Protein AF-A0A7X2PJD0-F1 (afdb_monomer_lite)

Sequence (126 aa):
MGADSIVTIKFEQLQGDAALMSFEERRVVRQRMQGSVWVREPEFLPIRVMVVTSYVTKEGTIRDEGTVEYAETSFGALAPASVVHRRYLGLEVLAENIFRYSIFRKFGADSEIKFTEVPDPPGPPK

pLDDT: mean 83.36, std 14.91, range [42.41, 98.31]

Foldseek 3Di:
DDDFDKDKDWDWAPDDPPFDFDDDPHDTDRWIKIWIFIATPDVRHTQKTKIKTWDADPQAIKIKIWMFGWDQDPVRDIDGQKIWIWIDGVPHTPDIDIDGDDDDDDDDPPPPPDDDDDDDDDDDDD

Secondary structure (DSSP, 8-state):
-PPPPEEEEEEE--SSTTSEEEEETTEEEEE-EEEEEEEETTTTEEEEEEEEEEEE-SS-EEEEEEEEEEEE-TTS-EEEEEEEEEEEETTEEEEEEEEE--S--PPPS------PPPPPPPPPP-

Radius of gyration: 21.92 Å; chains: 1; bounding box: 62×28×69 Å

Structure (mmCIF, N/CA/C/O backbone):
data_AF-A0A7X2PJD0-F1
#
_entry.id   AF-A0A7X2PJD0-F1
#
loop_
_atom_site.group_PDB
_atom_site.id
_atom_site.type_symbol
_atom_site.label_atom_id
_atom_site.label_alt_id
_atom_site.label_comp_id
_atom_site.label_asym_id
_atom_site.label_entity_id
_atom_site.label_seq_id
_atom_site.pdbx_PDB_ins_code
_atom_site.Cartn_x
_atom_site.Cartn_y
_atom_site.Cartn_z
_atom_site.occupancy
_atom_site.B_iso_or_equiv
_atom_site.auth_seq_id
_atom_site.auth_comp_id
_atom_site.auth_asym_id
_atom_site.auth_atom_id
_atom_site.pdbx_PDB_model_num
ATOM 1 N N . MET A 1 1 ? 5.349 5.534 -29.096 1.00 42.41 1 MET A N 1
ATOM 2 C CA . MET A 1 1 ? 5.581 4.894 -27.787 1.00 42.41 1 MET A CA 1
ATOM 3 C C . MET A 1 1 ? 4.209 4.670 -27.189 1.00 42.41 1 MET A C 1
ATOM 5 O O . MET A 1 1 ? 3.508 5.648 -26.962 1.00 42.41 1 MET A O 1
ATOM 9 N N . GLY A 1 2 ? 3.756 3.416 -27.184 1.00 50.31 2 GLY A N 1
ATOM 10 C CA . GLY A 1 2 ? 2.389 3.060 -26.798 1.00 50.31 2 GLY A CA 1
ATOM 11 C C . GLY A 1 2 ? 2.196 3.224 -25.297 1.00 50.31 2 GLY A C 1
ATOM 12 O O . GLY A 1 2 ? 3.156 3.089 -24.548 1.00 50.31 2 GLY A O 1
ATOM 13 N N . ALA A 1 3 ? 0.981 3.562 -24.873 1.00 62.84 3 ALA A N 1
ATOM 14 C CA . ALA A 1 3 ? 0.634 3.565 -23.461 1.00 62.84 3 ALA A CA 1
ATOM 15 C C . ALA A 1 3 ? 0.784 2.136 -22.922 1.00 62.84 3 ALA A C 1
ATOM 17 O O . ALA A 1 3 ? 0.114 1.226 -23.415 1.00 62.84 3 ALA A O 1
ATOM 18 N N . ASP A 1 4 ? 1.677 1.941 -21.953 1.00 75.06 4 ASP A N 1
ATOM 19 C CA . ASP A 1 4 ? 1.817 0.651 -21.287 1.00 75.06 4 ASP A CA 1
ATOM 20 C C . ASP A 1 4 ? 0.484 0.287 -20.616 1.00 75.06 4 ASP A C 1
ATOM 22 O O . ASP A 1 4 ? -0.150 1.121 -19.960 1.00 75.06 4 ASP A O 1
ATOM 26 N N . SER A 1 5 ? 0.036 -0.954 -20.806 1.00 88.25 5 SER A N 1
ATOM 27 C CA . SER A 1 5 ? -1.210 -1.432 -20.205 1.00 88.25 5 SER A CA 1
ATOM 28 C C . SER A 1 5 ? -0.992 -1.756 -18.729 1.00 88.25 5 SER A C 1
ATOM 30 O O . SER A 1 5 ? 0.032 -2.326 -18.343 1.00 88.25 5 SER A O 1
ATOM 32 N N . ILE A 1 6 ? -1.955 -1.360 -17.895 1.00 92.88 6 ILE A N 1
ATOM 33 C CA . ILE A 1 6 ? -1.939 -1.606 -16.452 1.00 92.88 6 ILE A CA 1
ATOM 34 C C . ILE A 1 6 ? -3.007 -2.640 -16.126 1.00 92.88 6 ILE A C 1
ATOM 36 O O . ILE A 1 6 ? -4.188 -2.436 -16.410 1.00 92.88 6 ILE A O 1
ATOM 40 N N . VAL A 1 7 ? -2.599 -3.708 -15.449 1.00 95.69 7 VAL A N 1
ATOM 41 C CA . VAL A 1 7 ? -3.507 -4.702 -14.877 1.00 95.69 7 VAL A CA 1
ATOM 42 C C . VAL A 1 7 ? -3.623 -4.455 -13.377 1.00 95.69 7 VAL A C 1
ATOM 44 O O . VAL A 1 7 ? -2.637 -4.182 -12.693 1.00 95.69 7 VAL A O 1
ATOM 47 N N . THR A 1 8 ? -4.842 -4.539 -12.844 1.00 96.75 8 THR A N 1
ATOM 48 C CA . THR A 1 8 ? -5.094 -4.459 -11.400 1.00 96.75 8 THR A CA 1
ATOM 49 C C . THR A 1 8 ? -5.474 -5.829 -10.864 1.00 96.75 8 THR A C 1
ATOM 51 O O . THR A 1 8 ? -6.516 -6.378 -11.217 1.00 96.75 8 THR A O 1
ATOM 54 N N . ILE A 1 9 ? -4.654 -6.347 -9.957 1.00 96.06 9 ILE A N 1
ATOM 55 C CA . ILE A 1 9 ? -4.888 -7.603 -9.250 1.00 96.06 9 ILE A CA 1
ATOM 56 C C . ILE A 1 9 ? -5.419 -7.256 -7.863 1.00 96.06 9 ILE A C 1
ATOM 58 O O . ILE A 1 9 ? -4.715 -6.640 -7.065 1.00 96.06 9 ILE A O 1
ATOM 62 N N . LYS A 1 10 ? -6.664 -7.636 -7.570 1.00 96.88 10 LYS A N 1
ATOM 63 C CA . LYS A 1 10 ? -7.263 -7.474 -6.238 1.00 96.88 10 LYS A CA 1
ATOM 64 C C . LYS A 1 10 ? -7.032 -8.730 -5.412 1.00 96.88 10 LYS A C 1
ATOM 66 O O . LYS A 1 10 ? -7.123 -9.833 -5.944 1.00 96.88 10 LYS A O 1
ATOM 71 N N . PHE A 1 11 ? -6.770 -8.562 -4.122 1.00 93.25 11 PHE A N 1
ATOM 72 C CA . PHE A 1 11 ? -6.579 -9.686 -3.213 1.00 93.25 11 PHE A CA 1
ATOM 73 C C . PHE A 1 11 ? -7.239 -9.441 -1.858 1.00 93.25 11 PHE A C 1
ATOM 75 O O . PHE A 1 11 ? -7.377 -8.303 -1.408 1.00 93.25 11 PHE A O 1
ATOM 82 N N . GLU A 1 12 ? -7.595 -10.537 -1.199 1.00 91.50 12 GLU A N 1
ATOM 83 C CA . GLU A 1 12 ? -8.064 -10.581 0.182 1.00 91.50 12 GLU A CA 1
ATOM 84 C C . GLU A 1 12 ? -7.406 -11.777 0.874 1.00 91.50 12 GLU A C 1
ATOM 86 O O . GLU A 1 12 ? -7.344 -12.883 0.329 1.00 91.50 12 GLU A O 1
ATOM 91 N N . GLN A 1 13 ? -6.883 -11.558 2.075 1.00 86.50 13 GLN A N 1
ATOM 92 C CA . GLN A 1 13 ? -6.291 -12.611 2.879 1.00 86.50 13 GLN A CA 1
ATOM 93 C C . GLN A 1 13 ? -7.392 -13.456 3.527 1.00 86.50 13 GLN A C 1
ATOM 95 O O . GLN A 1 13 ? -8.078 -13.020 4.451 1.00 86.50 13 GLN A O 1
ATOM 100 N N . LEU A 1 14 ? -7.498 -14.710 3.092 1.00 80.75 14 LEU A N 1
ATOM 101 C CA . LEU A 1 14 ? -8.486 -15.653 3.620 1.00 80.75 14 LEU A CA 1
ATOM 102 C C . LEU A 1 14 ? -8.080 -16.227 4.992 1.00 80.75 14 LEU A C 1
ATOM 104 O O . LEU A 1 14 ? -8.922 -16.383 5.876 1.00 80.75 14 LEU A O 1
ATOM 108 N N . GLN A 1 15 ? -6.791 -16.538 5.176 1.00 71.00 15 GLN A N 1
ATOM 109 C CA . GLN A 1 15 ? -6.233 -17.175 6.379 1.00 71.00 15 GLN A CA 1
ATOM 110 C C . GLN A 1 15 ? -4.701 -16.996 6.472 1.00 71.00 15 GLN A C 1
ATOM 112 O O . GLN A 1 15 ? -4.076 -16.473 5.550 1.00 71.00 15 GLN A O 1
ATOM 117 N N . GLY A 1 16 ? -4.090 -17.451 7.573 1.00 63.97 16 GLY A N 1
ATOM 118 C CA . GLY A 1 16 ? -2.631 -17.577 7.727 1.00 63.97 16 GLY A CA 1
ATOM 119 C C . GLY A 1 16 ? -1.974 -16.595 8.706 1.00 63.97 16 GLY A C 1
ATOM 120 O O . GLY A 1 16 ? -2.515 -15.536 9.021 1.00 63.97 16 GLY A O 1
ATOM 121 N N . ASP A 1 17 ? -0.777 -16.961 9.174 1.00 59.81 17 ASP A N 1
ATOM 122 C CA . ASP A 1 17 ? 0.017 -16.210 10.164 1.00 59.81 17 ASP A CA 1
ATOM 123 C C . ASP A 1 17 ? 0.654 -14.925 9.608 1.00 59.81 17 ASP A C 1
ATOM 125 O O . ASP A 1 17 ? 1.169 -14.117 10.372 1.00 59.81 17 ASP A O 1
ATOM 129 N N . ALA A 1 18 ? 0.569 -14.705 8.291 1.00 56.44 18 ALA A N 1
ATOM 130 C CA . ALA A 1 18 ? 0.993 -13.472 7.624 1.00 56.44 18 ALA A CA 1
ATOM 131 C C . ALA A 1 18 ? 0.040 -12.285 7.867 1.00 56.44 18 ALA A C 1
ATOM 133 O O . ALA A 1 18 ? 0.242 -11.214 7.302 1.00 56.44 18 ALA A O 1
ATOM 134 N N . ALA A 1 19 ? -1.014 -12.472 8.672 1.00 60.44 19 ALA A N 1
ATOM 135 C CA . ALA A 1 19 ? -1.866 -11.381 9.132 1.00 60.44 19 ALA A CA 1
ATOM 136 C C . ALA A 1 19 ? -1.012 -10.336 9.860 1.00 60.44 19 ALA A C 1
ATOM 138 O O . ALA A 1 19 ? -0.162 -10.695 10.679 1.00 60.44 19 ALA A O 1
ATOM 139 N N . LEU A 1 20 ? -1.249 -9.051 9.582 1.00 63.00 20 LEU A N 1
ATOM 140 C CA . LEU A 1 20 ? -0.537 -7.977 10.267 1.00 63.00 20 LEU A CA 1
ATOM 141 C C . LEU A 1 20 ? -0.799 -8.125 11.773 1.00 63.00 20 LEU A C 1
ATOM 143 O O . LEU A 1 20 ? -1.951 -8.068 12.214 1.00 63.00 20 LEU A O 1
ATOM 147 N N . MET A 1 21 ? 0.260 -8.373 12.545 1.00 58.41 21 MET A N 1
ATOM 148 C CA . MET A 1 21 ? 0.177 -8.387 14.001 1.00 58.41 21 MET A CA 1
ATOM 149 C C . MET A 1 21 ? 0.209 -6.947 14.491 1.00 58.41 21 MET A C 1
ATOM 151 O O . MET A 1 21 ? 1.248 -6.291 14.419 1.00 58.41 21 MET A O 1
ATOM 155 N N . SER A 1 22 ? -0.919 -6.467 15.009 1.00 58.72 22 SER A N 1
ATOM 156 C CA . SER A 1 22 ? -0.924 -5.262 15.831 1.00 58.72 22 SER A CA 1
ATOM 157 C C . SER A 1 22 ? -0.850 -5.652 17.306 1.00 58.72 22 SER A C 1
ATOM 159 O O . SER A 1 22 ? -1.486 -6.610 17.757 1.00 58.72 22 SER A O 1
ATOM 161 N N . PHE A 1 23 ? 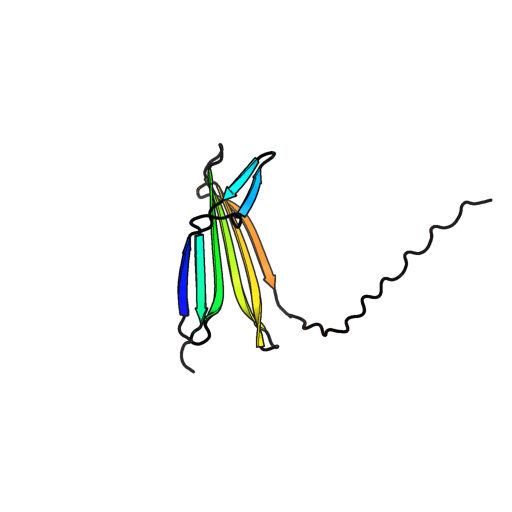-0.031 -4.916 18.053 1.00 58.16 23 PHE A N 1
ATOM 162 C CA . PHE A 1 23 ? 0.056 -5.027 19.502 1.00 58.16 23 PHE A CA 1
ATOM 163 C C . PHE A 1 23 ? -0.734 -3.868 20.106 1.00 58.16 23 PHE A C 1
ATOM 165 O O . PHE A 1 23 ? -0.261 -2.734 20.115 1.00 58.16 23 PHE A O 1
ATOM 172 N N . GLU A 1 24 ? -1.939 -4.147 20.598 1.00 59.22 24 GLU A N 1
ATOM 173 C CA . GLU A 1 24 ? -2.679 -3.210 21.446 1.00 59.22 24 GLU A CA 1
ATOM 174 C C . GLU A 1 24 ? -2.508 -3.624 22.900 1.00 59.22 24 GLU A C 1
ATOM 176 O O . GLU A 1 24 ? -3.048 -4.648 23.316 1.00 59.22 24 GLU A O 1
ATOM 181 N N . GLU A 1 25 ? -1.751 -2.824 23.656 1.00 63.69 25 GLU A N 1
ATOM 182 C CA . GLU A 1 25 ? -1.460 -2.960 25.092 1.00 63.69 25 GLU A CA 1
ATOM 183 C C . GLU A 1 25 ? -0.937 -4.348 25.529 1.00 63.69 25 GLU A C 1
ATOM 185 O O . GLU A 1 25 ? 0.233 -4.493 25.874 1.00 63.69 25 GLU A O 1
ATOM 190 N N . ARG A 1 26 ? -1.800 -5.375 25.536 1.00 58.44 26 ARG A N 1
ATOM 191 C CA . ARG A 1 26 ? -1.523 -6.781 25.896 1.00 58.44 26 ARG A CA 1
ATOM 192 C C . ARG A 1 26 ? -2.174 -7.812 24.963 1.00 58.44 26 ARG A C 1
ATOM 194 O O . ARG A 1 26 ? -2.211 -8.997 25.297 1.00 58.44 26 ARG A O 1
ATOM 201 N N . ARG A 1 27 ? -2.732 -7.401 23.822 1.00 54.72 27 ARG A N 1
ATOM 202 C CA . ARG A 1 27 ? -3.394 -8.295 22.864 1.00 54.72 27 ARG A CA 1
ATOM 203 C C . ARG A 1 27 ? -2.724 -8.216 21.501 1.00 54.72 27 ARG A C 1
ATOM 205 O O . ARG A 1 27 ? -2.519 -7.137 20.956 1.00 54.72 27 ARG A O 1
ATOM 212 N N . VAL A 1 28 ? -2.422 -9.394 20.959 1.00 58.88 28 VAL A N 1
ATOM 213 C CA . VAL A 1 28 ? -2.063 -9.566 19.553 1.00 58.88 28 VAL A CA 1
ATOM 214 C C . VAL A 1 28 ? -3.364 -9.662 18.773 1.00 58.88 28 VAL A C 1
ATOM 216 O O . VAL A 1 28 ? -4.111 -10.631 18.933 1.00 58.88 28 VAL A O 1
ATOM 219 N N . VAL A 1 29 ? -3.647 -8.664 17.943 1.00 62.91 29 VAL A N 1
ATOM 220 C CA . VAL A 1 29 ? -4.779 -8.713 17.016 1.00 62.91 29 VAL A CA 1
ATOM 221 C C . VAL A 1 29 ? -4.235 -9.094 15.647 1.00 62.91 29 VAL A C 1
ATOM 223 O O . VAL A 1 29 ? -3.376 -8.413 15.091 1.00 62.91 29 VAL A O 1
ATOM 226 N N . ARG A 1 30 ? -4.721 -10.218 15.111 1.00 65.75 30 ARG A N 1
ATOM 227 C CA . ARG A 1 30 ? -4.424 -10.649 13.742 1.00 65.75 30 ARG A CA 1
ATOM 228 C C . ARG A 1 30 ? -5.424 -10.006 12.802 1.00 65.75 30 ARG A C 1
ATOM 230 O O . ARG A 1 30 ? -6.601 -10.365 12.811 1.00 65.75 30 ARG A O 1
ATOM 237 N N . GLN A 1 31 ? -4.951 -9.064 12.002 1.00 76.19 31 GLN A N 1
ATOM 238 C CA . GLN A 1 31 ? -5.797 -8.353 11.057 1.00 76.19 31 GLN A CA 1
ATOM 239 C C . GLN A 1 31 ? -5.687 -8.998 9.686 1.00 76.19 31 GLN A C 1
ATOM 241 O O . GLN A 1 31 ? -4.587 -9.151 9.148 1.00 76.19 31 GLN A O 1
ATOM 246 N N . ARG A 1 32 ? -6.835 -9.371 9.117 1.00 80.12 32 ARG A N 1
ATOM 247 C CA . ARG A 1 32 ? -6.885 -9.751 7.707 1.00 80.12 32 ARG A CA 1
ATOM 248 C C . ARG A 1 32 ? -6.573 -8.520 6.875 1.00 80.12 32 ARG A C 1
ATOM 250 O O . ARG A 1 32 ? -7.082 -7.434 7.153 1.00 80.12 32 ARG A O 1
ATOM 257 N N . MET A 1 33 ? -5.741 -8.713 5.866 1.00 88.00 33 MET A N 1
ATOM 258 C CA . MET A 1 33 ? -5.425 -7.673 4.904 1.00 88.00 33 MET A CA 1
ATOM 259 C C . MET A 1 33 ? -6.149 -7.915 3.588 1.00 88.00 33 MET A C 1
ATOM 261 O O . MET A 1 33 ? -6.328 -9.051 3.152 1.00 88.00 33 MET A O 1
ATOM 265 N N . GLN A 1 34 ? -6.512 -6.832 2.929 1.00 94.00 34 GLN A N 1
ATOM 266 C CA . GLN A 1 34 ? -6.967 -6.838 1.547 1.00 94.00 34 GLN A CA 1
ATOM 267 C C . GLN A 1 34 ? -6.230 -5.751 0.786 1.00 94.00 34 GLN A C 1
ATOM 269 O O . GLN A 1 34 ? -5.609 -4.874 1.388 1.00 94.00 34 GLN A O 1
ATOM 274 N N . GLY A 1 35 ? -6.295 -5.776 -0.535 1.00 95.81 35 GLY A N 1
ATOM 275 C CA . GLY A 1 35 ? -5.557 -4.791 -1.292 1.00 95.81 35 GLY A CA 1
ATOM 276 C C . GLY A 1 35 ? -5.641 -4.939 -2.789 1.00 95.81 35 GLY A C 1
ATOM 277 O O . GLY A 1 35 ? -6.487 -5.633 -3.360 1.00 95.81 35 GLY A O 1
ATOM 278 N N . SER A 1 36 ? -4.758 -4.203 -3.440 1.00 97.81 36 SER A N 1
ATOM 279 C CA . SER A 1 36 ? -4.610 -4.216 -4.882 1.00 97.81 36 SER A CA 1
ATOM 280 C C . SER A 1 36 ? -3.148 -4.042 -5.254 1.00 97.81 36 SER A C 1
ATOM 282 O O . SER A 1 36 ? -2.416 -3.282 -4.620 1.00 97.81 36 SER A O 1
ATOM 284 N N . VAL A 1 37 ? -2.737 -4.751 -6.295 1.00 97.38 37 VAL A N 1
ATOM 285 C CA . VAL A 1 37 ? -1.441 -4.590 -6.943 1.00 97.38 37 VAL A CA 1
ATOM 286 C C . VAL A 1 37 ? -1.708 -4.130 -8.366 1.00 97.38 37 VAL A C 1
ATOM 288 O O . VAL A 1 37 ? -2.463 -4.770 -9.098 1.00 97.38 37 VAL A O 1
ATOM 291 N N . TRP A 1 38 ? -1.112 -3.010 -8.751 1.00 97.44 38 TRP A N 1
ATOM 292 C CA . TRP A 1 38 ? -1.115 -2.532 -10.126 1.00 97.44 38 TRP A CA 1
ATOM 293 C C . TRP A 1 38 ? 0.206 -2.931 -10.754 1.00 97.44 38 TRP A C 1
ATOM 295 O O . TRP A 1 38 ? 1.271 -2.626 -10.209 1.00 97.44 38 TRP A O 1
ATOM 305 N N . VAL A 1 39 ? 0.123 -3.610 -11.890 1.00 96.06 39 VAL A N 1
ATOM 306 C CA . VAL A 1 39 ? 1.273 -4.151 -12.609 1.00 96.06 39 VAL A CA 1
ATOM 307 C C . VAL A 1 39 ? 1.268 -3.672 -14.053 1.00 96.06 39 VAL A C 1
ATOM 309 O O . VAL A 1 39 ? 0.203 -3.519 -14.655 1.00 96.06 39 VAL A O 1
ATOM 312 N N . ARG A 1 40 ? 2.461 -3.427 -14.592 1.00 93.75 40 ARG A N 1
ATOM 313 C CA . ARG A 1 40 ? 2.685 -3.044 -15.987 1.00 93.75 40 ARG A CA 1
ATOM 314 C C . ARG A 1 40 ? 2.886 -4.286 -16.853 1.00 93.75 40 ARG A C 1
ATOM 316 O O . ARG A 1 40 ? 3.695 -5.143 -16.502 1.00 93.75 40 ARG A O 1
ATOM 323 N N . GLU A 1 41 ? 2.187 -4.367 -17.978 1.00 90.06 41 GLU A N 1
ATOM 324 C CA . GLU A 1 41 ? 2.398 -5.407 -18.992 1.00 90.06 41 GLU A CA 1
ATOM 325 C C . GLU A 1 41 ? 3.568 -5.074 -19.941 1.00 90.06 41 GLU A C 1
ATOM 327 O O . GLU A 1 41 ? 3.833 -3.893 -20.171 1.00 90.06 41 GLU A O 1
ATOM 332 N N . PRO A 1 42 ? 4.226 -6.089 -20.540 1.00 89.62 42 PRO A N 1
ATOM 333 C CA . PRO A 1 42 ? 3.960 -7.528 -20.400 1.00 89.62 42 PRO A CA 1
ATOM 334 C C . PRO A 1 42 ? 4.683 -8.205 -19.224 1.00 89.62 42 PRO A C 1
ATOM 336 O O . PRO A 1 42 ? 4.400 -9.364 -18.932 1.00 89.62 42 PRO A O 1
ATOM 339 N N . GLU A 1 43 ? 5.612 -7.531 -18.545 1.00 88.19 43 GLU A N 1
ATOM 340 C CA . GLU A 1 43 ? 6.485 -8.178 -17.551 1.00 88.19 43 GLU A CA 1
ATOM 341 C C . GLU A 1 43 ? 5.865 -8.288 -16.146 1.00 88.19 43 GLU A C 1
ATOM 343 O O . GLU A 1 43 ? 6.502 -8.806 -15.230 1.00 88.19 43 GLU A O 1
ATOM 348 N N . PHE A 1 44 ? 4.633 -7.805 -15.963 1.00 90.38 44 PHE A N 1
ATOM 349 C CA . PHE A 1 44 ? 3.907 -7.775 -14.687 1.00 90.38 44 PHE A CA 1
ATOM 350 C C . PHE A 1 44 ? 4.687 -7.076 -13.560 1.00 90.38 44 PHE A C 1
ATOM 352 O O . PHE A 1 44 ? 4.600 -7.438 -12.385 1.00 90.38 44 PHE A O 1
ATOM 359 N N . LEU A 1 45 ? 5.433 -6.029 -13.916 1.00 91.56 45 LEU A N 1
ATOM 360 C CA . LEU A 1 45 ? 6.224 -5.245 -12.973 1.00 91.56 45 LEU A CA 1
ATOM 361 C C . LEU A 1 45 ? 5.310 -4.393 -12.075 1.00 91.56 45 LEU A C 1
ATOM 363 O O . LEU A 1 45 ? 4.509 -3.620 -12.609 1.00 91.56 45 LEU A O 1
ATOM 367 N N . PRO A 1 46 ? 5.401 -4.493 -10.733 1.00 94.06 46 PRO A N 1
ATOM 368 C CA . PRO A 1 46 ? 4.547 -3.722 -9.842 1.00 94.06 46 PRO A CA 1
ATOM 369 C C . PRO A 1 46 ? 4.896 -2.238 -9.916 1.00 94.06 46 PRO A C 1
ATOM 371 O O . PRO A 1 46 ? 6.043 -1.845 -9.724 1.00 94.06 46 PRO A O 1
ATOM 374 N N . ILE A 1 47 ? 3.881 -1.415 -10.152 1.00 95.50 47 ILE A N 1
ATOM 375 C CA . ILE A 1 47 ? 3.986 0.050 -10.134 1.00 95.50 47 ILE A CA 1
ATOM 376 C C . ILE A 1 47 ? 3.316 0.641 -8.893 1.00 95.50 47 ILE A C 1
ATOM 378 O O . ILE A 1 47 ? 3.698 1.712 -8.435 1.00 95.50 47 ILE A O 1
ATOM 382 N N . ARG A 1 48 ? 2.360 -0.087 -8.301 1.00 97.62 48 ARG A N 1
ATOM 383 C CA . ARG A 1 48 ? 1.706 0.285 -7.047 1.00 97.62 48 ARG A CA 1
ATOM 384 C C . ARG A 1 48 ? 1.260 -0.948 -6.280 1.00 97.62 48 ARG A C 1
ATOM 386 O O . ARG A 1 48 ? 0.731 -1.892 -6.866 1.00 97.62 48 ARG A O 1
ATOM 393 N N . VAL A 1 49 ? 1.399 -0.903 -4.964 1.00 97.62 49 VAL A N 1
ATOM 394 C CA . VAL A 1 49 ? 0.782 -1.851 -4.033 1.00 97.62 49 VAL A CA 1
ATOM 395 C C . VAL A 1 49 ? -0.003 -1.052 -3.006 1.00 97.6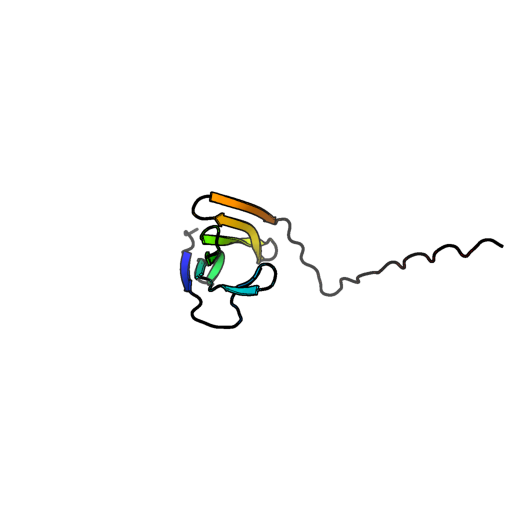2 49 VAL A C 1
ATOM 397 O O . VAL A 1 49 ? 0.538 -0.131 -2.405 1.00 97.62 49 VAL A O 1
ATOM 400 N N . MET A 1 50 ? -1.268 -1.399 -2.794 1.00 97.81 50 MET A N 1
ATOM 401 C CA . MET A 1 50 ? -2.097 -0.844 -1.728 1.00 97.81 50 MET A CA 1
ATOM 402 C C . MET A 1 50 ? -2.595 -1.979 -0.846 1.00 97.81 50 MET A C 1
ATOM 404 O O . MET A 1 50 ? -3.125 -2.967 -1.352 1.00 97.81 50 MET A O 1
ATOM 408 N N . VAL A 1 51 ? -2.454 -1.807 0.461 1.00 95.69 51 VAL A N 1
ATOM 409 C CA . VAL A 1 51 ? -2.938 -2.718 1.493 1.00 95.69 51 VAL A CA 1
ATOM 410 C C . VAL A 1 51 ? -3.858 -1.944 2.422 1.00 95.69 51 VAL A C 1
ATOM 412 O O . VAL A 1 51 ? -3.562 -0.810 2.793 1.00 95.69 51 VAL A O 1
ATOM 415 N N . VAL A 1 52 ? -4.965 -2.567 2.803 1.00 94.38 52 VAL A N 1
ATOM 416 C CA . VAL A 1 52 ? -5.907 -2.053 3.788 1.00 94.38 52 VAL A CA 1
ATOM 417 C C . VAL A 1 52 ? -6.106 -3.107 4.866 1.00 94.38 52 VAL A C 1
ATOM 419 O O . VAL A 1 52 ? -6.338 -4.281 4.558 1.00 94.38 52 VAL A O 1
ATOM 422 N N . THR A 1 53 ? -6.047 -2.682 6.123 1.00 91.94 53 THR A N 1
ATOM 423 C CA . THR A 1 53 ? -6.498 -3.468 7.273 1.00 91.94 53 THR A CA 1
ATOM 424 C C . THR A 1 53 ? -7.529 -2.668 8.059 1.00 91.94 53 THR A C 1
ATOM 426 O O . THR A 1 53 ? -7.549 -1.437 8.036 1.00 91.94 53 THR A O 1
ATOM 429 N N . SER A 1 54 ? -8.436 -3.361 8.740 1.00 89.56 54 SER A N 1
ATOM 430 C CA . SER A 1 54 ? -9.421 -2.716 9.605 1.00 89.56 54 SER A CA 1
ATOM 431 C C . SER A 1 54 ? -9.772 -3.597 10.785 1.00 89.56 54 SER A C 1
ATOM 433 O O . SER A 1 54 ? -9.830 -4.821 10.653 1.00 89.56 54 SER A O 1
ATOM 435 N N . TYR A 1 55 ? -10.049 -2.976 11.923 1.00 86.00 55 TYR A N 1
ATOM 436 C CA . TYR A 1 55 ? -10.429 -3.672 13.141 1.00 86.00 55 TYR A CA 1
ATOM 437 C C . TYR A 1 55 ? -11.267 -2.774 14.054 1.00 86.00 55 TYR A C 1
ATOM 439 O O . TYR A 1 55 ? -11.223 -1.550 13.964 1.00 86.00 55 TYR A O 1
ATOM 447 N N . VAL A 1 56 ? -12.060 -3.396 14.924 1.00 87.31 56 VAL A N 1
ATOM 448 C CA . VAL A 1 56 ? -12.972 -2.692 15.832 1.00 87.31 56 VAL A CA 1
ATOM 449 C C . VAL A 1 56 ? -12.323 -2.544 17.205 1.00 87.31 56 VAL A C 1
ATOM 451 O O . VAL A 1 56 ? -11.858 -3.530 17.779 1.00 87.31 56 VAL A O 1
ATOM 454 N N . THR A 1 57 ? -12.332 -1.324 17.732 1.00 85.81 57 THR A N 1
ATOM 455 C CA . THR A 1 57 ? -11.960 -0.974 19.108 1.00 85.81 57 THR A CA 1
ATOM 456 C C . THR A 1 57 ? -13.200 -0.516 19.883 1.00 85.81 57 THR A C 1
ATOM 458 O O . THR A 1 57 ? -14.326 -0.596 19.386 1.00 85.81 57 THR A O 1
ATOM 461 N N . LYS A 1 58 ? -13.028 -0.053 21.127 1.00 88.25 58 LYS A N 1
ATOM 462 C CA . LYS A 1 58 ? -14.143 0.514 21.907 1.00 88.25 58 LYS A CA 1
ATOM 463 C C . LYS A 1 58 ? -14.554 1.895 21.391 1.00 88.25 58 LYS A C 1
ATOM 465 O O . LYS A 1 58 ? -15.702 2.292 21.546 1.00 88.25 58 LYS A O 1
ATOM 470 N N . GLU A 1 59 ? -13.607 2.607 20.797 1.00 88.19 59 GLU A N 1
ATOM 471 C CA . GLU A 1 59 ? -13.719 3.981 20.316 1.00 88.19 59 GLU A CA 1
ATOM 472 C C . GLU A 1 59 ? -14.279 4.043 18.887 1.00 88.19 59 GLU A C 1
ATOM 474 O O . GLU A 1 59 ? -14.807 5.073 18.476 1.00 88.19 59 GLU A O 1
ATOM 479 N N . GLY A 1 60 ? -14.191 2.948 18.125 1.00 90.81 60 GLY A N 1
ATOM 480 C CA . GLY A 1 60 ? -14.732 2.853 16.773 1.00 90.81 60 GLY A CA 1
ATOM 481 C C . GLY A 1 60 ? -13.988 1.840 15.910 1.00 90.81 60 GLY A C 1
ATOM 482 O O . GLY A 1 60 ? -13.319 0.939 16.404 1.00 90.81 60 GLY A O 1
ATOM 483 N N . THR A 1 61 ? -14.122 1.959 14.589 1.00 91.56 61 THR A N 1
ATOM 484 C CA . THR A 1 61 ? -13.344 1.134 13.652 1.00 91.56 61 THR A CA 1
ATOM 485 C C . THR A 1 61 ? -12.058 1.856 13.292 1.00 91.56 61 THR A C 1
ATOM 487 O O . THR A 1 61 ? -12.112 2.940 12.708 1.00 91.56 61 THR A O 1
ATOM 490 N N . ILE A 1 62 ? -10.920 1.240 13.602 1.00 92.31 62 ILE A N 1
ATOM 491 C CA . ILE A 1 62 ? -9.626 1.666 13.086 1.00 92.31 62 ILE A CA 1
ATOM 492 C C . ILE A 1 62 ? -9.424 1.046 11.708 1.00 92.31 62 ILE A C 1
ATOM 494 O O . ILE A 1 62 ? -9.677 -0.144 11.503 1.00 92.31 62 ILE A O 1
ATOM 498 N N . ARG A 1 63 ? -8.961 1.857 10.759 1.00 93.38 63 ARG A N 1
ATOM 499 C CA . ARG A 1 63 ? -8.605 1.427 9.407 1.00 93.38 63 ARG A CA 1
ATOM 500 C C . ARG A 1 63 ? -7.233 1.969 9.048 1.00 93.38 63 ARG A C 1
ATOM 502 O O . ARG A 1 63 ? -7.031 3.178 9.105 1.00 93.38 63 ARG A O 1
ATOM 509 N N . ASP A 1 64 ? -6.327 1.089 8.655 1.00 94.12 64 ASP A N 1
ATOM 510 C CA . ASP A 1 64 ? -5.000 1.445 8.165 1.00 94.12 64 ASP A CA 1
ATOM 511 C C . ASP A 1 64 ? -4.936 1.216 6.653 1.00 94.12 64 ASP A C 1
ATOM 513 O O . ASP A 1 64 ? -5.351 0.173 6.147 1.00 94.12 64 ASP A O 1
ATOM 517 N N . GLU A 1 65 ? -4.419 2.200 5.926 1.00 96.12 65 GLU A N 1
ATOM 518 C CA . GLU A 1 65 ? -4.130 2.124 4.499 1.00 96.12 65 GLU A CA 1
ATOM 519 C C . GLU A 1 65 ? -2.634 2.336 4.278 1.00 96.12 65 GLU A C 1
ATOM 521 O O . GLU A 1 65 ? -2.089 3.373 4.653 1.00 96.12 65 GLU A O 1
ATOM 526 N N . GLY A 1 66 ? -1.970 1.378 3.638 1.00 96.88 66 GLY A N 1
ATOM 527 C CA . GLY A 1 66 ? -0.586 1.493 3.192 1.00 96.88 66 GLY A CA 1
ATOM 528 C C . GLY A 1 66 ? -0.518 1.452 1.672 1.00 96.88 66 GLY A C 1
ATOM 529 O O . GLY A 1 66 ? -0.961 0.482 1.068 1.00 96.88 66 GLY A O 1
ATOM 530 N N . THR A 1 67 ? 0.045 2.480 1.046 1.00 98.31 67 THR A N 1
ATOM 531 C CA . THR A 1 67 ? 0.298 2.529 -0.399 1.00 98.31 67 THR A CA 1
ATOM 532 C C . THR A 1 67 ? 1.785 2.674 -0.659 1.00 98.31 67 THR A C 1
ATOM 534 O O . THR A 1 67 ? 2.426 3.566 -0.111 1.00 98.31 67 THR A O 1
ATOM 537 N N . VAL A 1 68 ? 2.324 1.826 -1.526 1.00 98.25 68 VAL A N 1
ATOM 538 C CA . VAL A 1 68 ? 3.686 1.914 -2.043 1.00 98.25 68 VAL A CA 1
ATOM 539 C C . VAL A 1 68 ? 3.610 2.160 -3.540 1.00 98.25 68 VAL A C 1
ATOM 541 O O . VAL A 1 68 ? 3.012 1.366 -4.262 1.00 98.25 68 VAL A O 1
ATOM 544 N N . GLU A 1 69 ? 4.216 3.245 -4.002 1.00 97.75 69 GLU A N 1
ATOM 545 C CA . GLU A 1 69 ? 4.442 3.499 -5.427 1.00 97.75 69 GLU A CA 1
ATOM 546 C C . GLU A 1 69 ? 5.853 3.045 -5.774 1.00 97.75 69 GLU A C 1
ATOM 548 O O . GLU A 1 69 ? 6.790 3.342 -5.029 1.00 97.75 69 GLU A O 1
ATOM 553 N N . TYR A 1 70 ? 6.019 2.371 -6.905 1.00 95.75 70 TYR A N 1
ATOM 554 C CA . TYR A 1 70 ? 7.310 1.912 -7.399 1.00 95.75 70 TYR A CA 1
ATOM 555 C C . TYR A 1 70 ? 7.706 2.692 -8.646 1.00 95.75 70 TYR A C 1
ATOM 557 O O . TYR A 1 70 ? 6.872 3.023 -9.487 1.00 95.75 70 TYR A O 1
ATOM 565 N N . ALA A 1 71 ? 9.001 2.958 -8.775 1.00 92.88 71 ALA A N 1
ATOM 566 C CA . ALA A 1 71 ? 9.585 3.512 -9.984 1.00 92.88 71 ALA A CA 1
ATOM 567 C C . ALA A 1 71 ? 10.845 2.736 -10.357 1.00 92.88 71 ALA A C 1
ATOM 569 O O . ALA A 1 71 ? 11.535 2.174 -9.500 1.00 92.88 71 ALA A O 1
ATOM 570 N N . GLU A 1 72 ? 11.147 2.719 -11.650 1.00 91.38 72 GLU A N 1
ATOM 571 C CA . GLU A 1 72 ? 12.404 2.179 -12.139 1.00 91.38 72 GLU A CA 1
ATOM 572 C C . GLU A 1 72 ? 13.552 3.118 -11.752 1.00 91.38 72 GLU A C 1
ATOM 574 O O . GLU A 1 72 ? 13.492 4.337 -11.923 1.00 91.38 72 GLU A O 1
ATOM 579 N N . THR A 1 73 ? 14.599 2.544 -11.177 1.00 90.62 73 THR A N 1
ATOM 580 C CA . THR A 1 73 ? 15.830 3.256 -10.843 1.00 90.62 73 THR A CA 1
ATOM 581 C C . THR A 1 73 ? 16.727 3.371 -12.072 1.00 90.62 73 THR A C 1
ATOM 583 O O . THR A 1 73 ? 16.608 2.602 -13.023 1.00 90.62 73 THR A O 1
ATOM 586 N N . SER A 1 74 ? 17.728 4.252 -12.023 1.00 88.38 74 SER A N 1
ATOM 587 C CA . SER A 1 74 ? 18.763 4.351 -13.068 1.00 88.38 74 SER A CA 1
ATOM 588 C C . SER A 1 74 ? 19.581 3.065 -13.271 1.00 88.38 74 SER A C 1
ATOM 590 O O . SER A 1 74 ? 20.380 2.992 -14.198 1.00 88.38 74 SER A O 1
ATOM 592 N N . PHE A 1 75 ? 19.421 2.066 -12.398 1.00 88.81 75 PHE A N 1
ATOM 593 C CA . PHE A 1 75 ? 20.079 0.763 -12.491 1.00 88.81 75 PHE A CA 1
ATOM 594 C C . PHE A 1 75 ? 19.192 -0.323 -13.123 1.00 88.81 75 PHE A C 1
ATOM 596 O O . PHE A 1 75 ? 19.580 -1.489 -13.091 1.00 88.81 75 PHE A O 1
ATOM 603 N N . GLY A 1 76 ? 18.010 0.031 -13.645 1.00 87.25 76 GLY A N 1
ATOM 604 C CA . GLY A 1 76 ? 17.067 -0.917 -14.252 1.00 87.25 76 GLY A CA 1
ATOM 605 C C . GLY A 1 76 ? 16.344 -1.817 -13.243 1.00 87.25 76 GLY A C 1
ATOM 606 O O . GLY A 1 76 ? 15.837 -2.874 -13.601 1.00 87.25 76 GLY A O 1
ATOM 607 N N . ALA A 1 77 ? 16.335 -1.438 -11.961 1.00 88.25 77 ALA A N 1
ATOM 608 C CA . ALA A 1 77 ? 15.625 -2.151 -10.899 1.00 88.25 77 ALA A CA 1
ATOM 609 C C . ALA A 1 77 ? 14.443 -1.319 -10.398 1.00 88.25 77 ALA A C 1
ATOM 611 O O . ALA A 1 77 ? 14.575 -0.101 -10.278 1.00 88.25 77 ALA A O 1
ATOM 612 N N . LEU A 1 78 ? 13.326 -1.957 -10.047 1.00 91.25 78 LEU A N 1
ATOM 613 C CA . LEU A 1 78 ? 12.229 -1.285 -9.351 1.00 91.25 78 LEU A CA 1
ATOM 614 C C . LEU A 1 78 ? 12.580 -1.026 -7.887 1.00 91.25 78 LEU A C 1
ATOM 616 O O . LEU A 1 78 ? 13.091 -1.907 -7.195 1.00 91.25 78 LEU A O 1
ATOM 620 N N . ALA A 1 79 ? 12.233 0.161 -7.401 1.00 93.94 79 ALA A N 1
ATOM 621 C CA . ALA A 1 79 ? 12.328 0.504 -5.989 1.00 93.94 79 ALA A CA 1
ATOM 622 C C . ALA A 1 79 ? 11.122 1.349 -5.541 1.00 93.94 79 ALA A C 1
ATOM 624 O O . ALA A 1 79 ? 10.519 2.035 -6.374 1.00 93.94 79 ALA A O 1
ATOM 625 N N . PRO A 1 80 ? 10.758 1.326 -4.243 1.00 96.19 80 PRO A N 1
ATOM 626 C CA . PRO A 1 80 ? 9.701 2.180 -3.709 1.00 96.19 80 PRO A CA 1
ATOM 627 C C . PRO A 1 80 ? 10.040 3.656 -3.918 1.00 96.19 80 PRO A C 1
ATOM 629 O O . PRO A 1 80 ? 10.978 4.145 -3.311 1.00 96.19 80 PRO A O 1
ATOM 632 N N . ALA A 1 81 ? 9.287 4.383 -4.736 1.0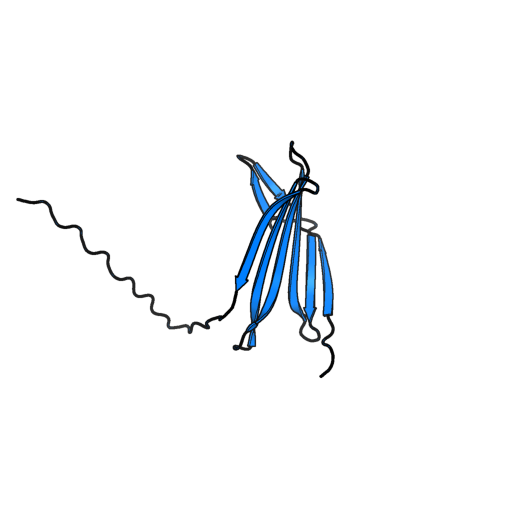0 96.06 81 ALA A N 1
ATOM 633 C CA . ALA A 1 81 ? 9.426 5.829 -4.910 1.00 96.06 81 ALA A CA 1
ATOM 634 C C . ALA A 1 81 ? 8.736 6.606 -3.779 1.00 96.06 81 ALA A C 1
ATOM 636 O O . ALA A 1 81 ? 9.205 7.663 -3.348 1.00 96.06 81 ALA A O 1
ATOM 637 N N . SER A 1 82 ? 7.628 6.074 -3.260 1.00 97.69 82 SER A N 1
ATOM 638 C CA . SER A 1 82 ? 6.962 6.636 -2.088 1.00 97.69 82 SER A CA 1
ATOM 639 C C . SER A 1 82 ? 6.186 5.592 -1.313 1.00 97.69 82 SER A C 1
ATOM 641 O O . SER A 1 82 ? 5.650 4.654 -1.897 1.00 97.69 82 SER A O 1
ATOM 643 N N . VAL A 1 83 ? 6.073 5.815 -0.008 1.00 98.00 83 VAL A N 1
ATOM 644 C CA . VAL A 1 83 ? 5.199 5.061 0.887 1.00 98.00 83 VAL A CA 1
ATOM 645 C C . VAL A 1 83 ? 4.274 6.052 1.577 1.00 98.00 83 VAL A C 1
ATOM 647 O O . VAL A 1 83 ? 4.741 6.993 2.215 1.00 98.00 83 VAL A O 1
ATOM 650 N N . VAL A 1 84 ? 2.970 5.850 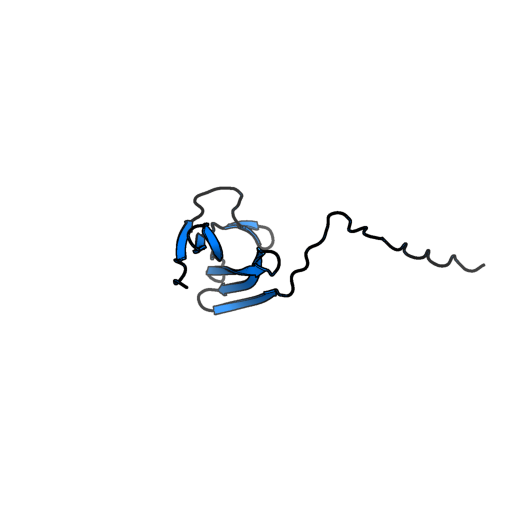1.444 1.00 98.31 84 VAL A N 1
ATOM 651 C CA . VAL A 1 84 ? 1.941 6.617 2.147 1.00 98.31 84 VAL A CA 1
ATOM 652 C C . VAL A 1 84 ? 1.228 5.670 3.092 1.00 98.31 84 VAL A C 1
ATOM 654 O O . VAL A 1 84 ? 0.688 4.657 2.658 1.00 98.31 84 VAL A O 1
ATOM 657 N N . HIS A 1 85 ? 1.216 6.006 4.374 1.00 97.50 85 HIS A N 1
ATOM 658 C CA . HIS A 1 85 ? 0.434 5.308 5.380 1.00 97.50 85 HIS A CA 1
ATOM 659 C C . HIS A 1 85 ? -0.591 6.261 5.983 1.00 97.50 85 HIS A C 1
ATOM 661 O O . HIS A 1 85 ? -0.224 7.352 6.423 1.00 97.50 85 HIS A O 1
ATOM 667 N N . ARG A 1 86 ? -1.854 5.845 6.047 1.00 97.62 86 ARG A N 1
ATOM 668 C CA . ARG A 1 86 ? -2.929 6.592 6.701 1.00 97.62 86 ARG A CA 1
ATOM 669 C C . ARG A 1 86 ? -3.658 5.708 7.690 1.00 97.62 86 ARG A C 1
ATOM 671 O O . ARG A 1 86 ? -4.079 4.613 7.334 1.00 97.62 86 ARG A O 1
ATOM 678 N N . ARG A 1 87 ? -3.858 6.227 8.898 1.00 96.25 87 ARG A N 1
ATOM 679 C CA . ARG A 1 87 ? -4.707 5.618 9.920 1.00 96.25 87 ARG A CA 1
ATOM 680 C C . ARG A 1 87 ? -5.966 6.445 10.094 1.00 96.25 87 ARG A C 1
ATOM 682 O O . ARG A 1 87 ? -5.885 7.662 10.252 1.00 96.25 87 ARG A O 1
ATOM 689 N N . TYR A 1 88 ? -7.102 5.769 10.141 1.00 96.50 88 TYR A N 1
ATOM 690 C CA . TYR A 1 88 ? -8.413 6.364 10.342 1.00 96.50 88 TYR A CA 1
ATOM 691 C C . TYR A 1 88 ? -9.097 5.798 11.587 1.00 96.50 88 TYR A C 1
ATOM 693 O O . TYR A 1 88 ? -8.935 4.612 11.868 1.00 96.50 88 TYR A O 1
ATOM 701 N N . LEU A 1 89 ? -9.905 6.616 12.266 1.00 95.06 89 LEU A N 1
ATOM 702 C CA . LEU A 1 89 ? -10.938 6.188 13.214 1.00 95.06 89 LEU A CA 1
ATOM 703 C C . LEU A 1 89 ? -12.300 6.597 12.647 1.00 95.06 89 LEU A C 1
ATOM 705 O O . LEU A 1 89 ? -12.650 7.776 12.594 1.00 95.06 89 LEU A O 1
ATOM 709 N N . GLY A 1 90 ? -13.055 5.623 12.142 1.00 90.88 90 GLY A N 1
ATOM 710 C CA . GLY A 1 90 ? -14.234 5.908 11.324 1.00 90.88 90 GLY A CA 1
ATOM 711 C C . GLY A 1 90 ? -13.851 6.665 10.046 1.00 90.88 90 GLY A C 1
ATOM 712 O O . GLY A 1 90 ? -13.175 6.112 9.180 1.00 90.88 90 GLY A O 1
ATOM 713 N N . LEU A 1 91 ? -14.294 7.920 9.924 1.00 91.56 91 LEU A N 1
ATOM 714 C CA . LEU A 1 91 ? -13.977 8.804 8.790 1.00 91.56 91 LEU A CA 1
ATOM 715 C C . LEU A 1 91 ? -12.854 9.810 9.095 1.00 91.56 91 LEU A C 1
ATOM 717 O O . LEU A 1 91 ? -12.394 10.500 8.187 1.00 91.56 91 LEU A O 1
ATOM 721 N N . GLU A 1 92 ? -12.413 9.904 10.349 1.00 95.88 92 GLU A N 1
ATOM 722 C CA . GLU A 1 92 ? -11.382 10.848 10.779 1.00 95.88 92 GLU A CA 1
ATOM 723 C C . GLU A 1 92 ? -9.984 10.276 10.534 1.00 95.88 92 GLU A C 1
ATOM 725 O O . GLU A 1 92 ? -9.734 9.110 10.831 1.00 95.88 92 GLU A O 1
ATOM 730 N N . VAL A 1 93 ? -9.062 11.091 10.012 1.00 96.62 93 VAL A N 1
ATOM 731 C CA . VAL A 1 93 ? -7.645 10.722 9.872 1.00 96.62 93 VAL A CA 1
ATOM 732 C C . VAL A 1 93 ? -6.940 10.964 11.203 1.00 96.62 93 VAL A C 1
ATOM 734 O O . VAL A 1 93 ? -6.768 12.109 11.608 1.00 96.62 93 VAL A O 1
ATOM 737 N N . LEU A 1 94 ? -6.482 9.894 11.851 1.00 96.44 94 LEU A N 1
ATOM 738 C CA . LEU A 1 94 ? -5.690 9.982 13.080 1.00 96.44 94 LEU A CA 1
ATOM 739 C C . LEU A 1 94 ? -4.203 10.211 12.805 1.00 96.44 94 LEU A C 1
ATOM 741 O O . LEU A 1 94 ? -3.516 10.848 13.599 1.00 96.44 94 LEU A O 1
ATOM 745 N N . ALA A 1 95 ? -3.685 9.649 11.712 1.00 95.69 95 ALA A N 1
ATOM 746 C CA . ALA A 1 95 ? -2.284 9.798 11.340 1.00 95.69 95 ALA A CA 1
ATOM 747 C C . ALA A 1 95 ? -2.090 9.680 9.828 1.00 95.69 95 ALA A C 1
ATOM 749 O O . ALA A 1 95 ? -2.727 8.853 9.173 1.00 95.69 95 ALA A O 1
ATOM 750 N N . GLU A 1 96 ? -1.145 10.452 9.299 1.00 97.69 96 GLU A N 1
ATOM 751 C CA . GLU A 1 96 ? -0.652 10.342 7.930 1.00 97.69 96 GLU A CA 1
ATOM 752 C C . GLU A 1 96 ? 0.878 10.391 7.945 1.00 97.69 96 GLU A C 1
ATOM 754 O O . GLU A 1 96 ? 1.476 11.326 8.473 1.00 97.69 96 GLU A O 1
ATOM 759 N N . ASN A 1 97 ? 1.510 9.378 7.353 1.00 97.56 97 ASN A N 1
ATOM 760 C CA . ASN A 1 97 ? 2.954 9.321 7.160 1.00 97.56 97 ASN A CA 1
ATOM 761 C C . ASN A 1 97 ? 3.247 9.218 5.666 1.00 97.56 97 ASN A C 1
ATOM 763 O O . ASN A 1 97 ? 2.747 8.314 4.995 1.00 97.56 97 ASN A O 1
ATOM 767 N N . ILE A 1 98 ? 4.078 10.123 5.152 1.00 97.94 98 ILE A N 1
ATOM 768 C CA . ILE A 1 98 ? 4.472 10.151 3.743 1.00 97.94 98 ILE A CA 1
ATOM 769 C C . ILE A 1 98 ? 5.992 10.085 3.668 1.00 97.94 98 ILE A C 1
ATOM 771 O O . ILE A 1 98 ? 6.690 11.019 4.056 1.00 97.94 98 ILE A O 1
ATOM 775 N N . PHE A 1 99 ? 6.496 8.993 3.111 1.00 97.31 99 PHE A N 1
ATO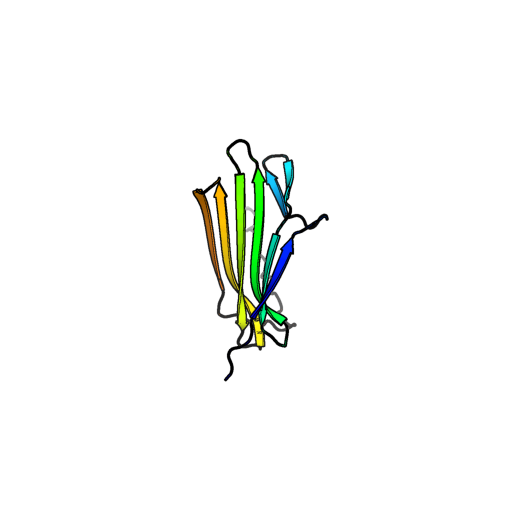M 776 C CA . PHE A 1 99 ? 7.905 8.801 2.807 1.00 97.31 99 PHE A CA 1
ATOM 777 C C . PHE A 1 99 ? 8.109 8.906 1.302 1.00 97.31 99 PHE A C 1
ATOM 779 O O . PHE A 1 99 ? 7.342 8.346 0.518 1.00 97.31 99 PHE A O 1
ATOM 786 N N . ARG A 1 100 ? 9.154 9.622 0.889 1.00 96.75 100 ARG A N 1
ATOM 787 C CA . ARG A 1 100 ? 9.563 9.739 -0.512 1.00 96.75 100 AR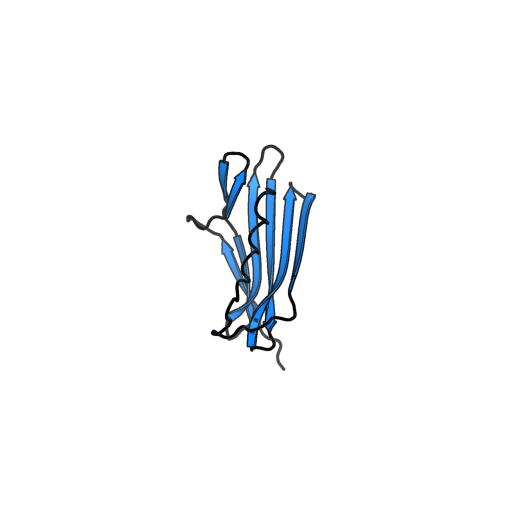G A CA 1
ATOM 788 C C . ARG A 1 100 ? 11.019 9.336 -0.618 1.00 96.75 100 ARG A C 1
ATOM 790 O O . ARG A 1 100 ? 11.853 9.836 0.133 1.00 96.75 100 ARG A O 1
ATOM 797 N N . TYR A 1 101 ? 11.305 8.453 -1.558 1.00 93.25 101 TYR A N 1
ATOM 798 C CA . TYR A 1 101 ? 12.635 7.920 -1.781 1.00 93.25 101 TYR A CA 1
ATOM 799 C C . TYR A 1 101 ? 13.098 8.314 -3.175 1.00 93.25 101 TYR A C 1
ATOM 801 O O . TYR A 1 101 ? 12.348 8.282 -4.149 1.00 93.25 101 TYR A O 1
ATOM 809 N N . SER A 1 102 ? 14.354 8.721 -3.257 1.00 89.25 102 SER A N 1
ATOM 810 C CA . SER A 1 102 ? 15.013 9.091 -4.501 1.00 89.25 102 SER A CA 1
ATOM 811 C C . SER A 1 102 ? 16.511 8.843 -4.358 1.00 89.25 102 SER A C 1
ATOM 813 O O . SER A 1 102 ? 16.990 8.575 -3.256 1.00 89.25 102 SER A O 1
ATOM 815 N N . ILE A 1 103 ? 17.249 8.939 -5.468 1.00 86.56 103 ILE A N 1
ATOM 816 C CA . ILE A 1 103 ? 18.717 8.825 -5.474 1.00 86.56 103 ILE A CA 1
ATOM 817 C C . ILE A 1 103 ? 19.167 7.483 -4.871 1.00 86.56 103 ILE A C 1
ATOM 819 O O . ILE A 1 103 ? 19.960 7.410 -3.930 1.00 86.56 103 ILE A O 1
ATOM 823 N N . PHE A 1 104 ? 18.629 6.391 -5.414 1.00 86.50 104 PHE A N 1
ATOM 824 C CA . PHE A 1 104 ? 19.033 5.049 -5.008 1.00 86.50 104 PHE A CA 1
ATOM 825 C C . PHE A 1 104 ? 20.525 4.844 -5.267 1.00 86.50 104 PHE A C 1
ATOM 827 O O . PHE A 1 104 ? 21.070 5.317 -6.264 1.00 86.50 104 PHE A O 1
ATOM 834 N N . ARG A 1 105 ? 21.189 4.126 -4.361 1.00 83.50 105 ARG A N 1
ATOM 835 C CA . ARG A 1 105 ? 22.592 3.732 -4.502 1.00 83.50 105 ARG A CA 1
ATOM 836 C C . ARG A 1 105 ? 22.670 2.218 -4.611 1.00 83.50 105 ARG A C 1
ATOM 838 O O . ARG A 1 105 ? 22.056 1.509 -3.818 1.00 83.50 105 ARG A O 1
ATOM 845 N N . LYS A 1 106 ? 23.437 1.731 -5.584 1.00 78.69 106 LYS A N 1
ATOM 846 C CA . LYS A 1 106 ? 23.777 0.314 -5.710 1.00 78.69 106 LYS A CA 1
ATOM 847 C C . LYS A 1 106 ? 25.077 0.065 -4.949 1.00 78.69 106 LYS A C 1
ATOM 849 O O . LYS A 1 106 ? 26.099 0.654 -5.289 1.00 78.69 106 LYS A O 1
ATOM 854 N N . PHE A 1 107 ? 25.036 -0.788 -3.933 1.00 75.75 107 PHE A N 1
ATOM 855 C CA . PHE A 1 107 ? 26.240 -1.258 -3.249 1.00 75.75 107 PHE A CA 1
ATOM 856 C C . PHE A 1 107 ? 26.767 -2.513 -3.958 1.00 75.75 107 PHE A C 1
ATOM 858 O O . PHE A 1 107 ? 25.983 -3.367 -4.376 1.00 75.75 107 PHE A O 1
ATOM 865 N N . GLY A 1 108 ? 28.085 -2.597 -4.143 1.00 73.69 108 GLY A N 1
ATOM 866 C CA . GLY A 1 108 ? 28.762 -3.829 -4.556 1.00 73.69 108 GLY A CA 1
ATOM 867 C C . GLY A 1 108 ? 28.995 -4.750 -3.356 1.00 73.69 108 GLY A C 1
ATOM 868 O O . GLY A 1 108 ? 28.930 -4.296 -2.213 1.00 73.69 108 GLY A O 1
ATOM 869 N N . ALA A 1 109 ? 29.281 -6.028 -3.616 1.00 66.31 109 ALA A N 1
ATOM 870 C CA . ALA A 1 109 ? 29.515 -7.039 -2.580 1.00 66.31 109 ALA A CA 1
ATOM 871 C C . ALA A 1 109 ? 30.705 -6.720 -1.641 1.00 66.31 109 ALA A C 1
ATOM 873 O O . ALA A 1 109 ? 30.736 -7.228 -0.527 1.00 66.31 109 ALA A O 1
ATOM 874 N N . ASP A 1 110 ? 31.612 -5.819 -2.034 1.00 54.84 110 ASP A N 1
ATOM 875 C CA . ASP A 1 110 ? 32.825 -5.466 -1.280 1.00 54.84 110 ASP A CA 1
ATOM 876 C C . ASP A 1 110 ? 32.699 -4.144 -0.503 1.00 54.84 110 ASP A C 1
ATOM 878 O O . ASP A 1 110 ? 33.553 -3.261 -0.588 1.00 54.84 110 ASP A O 1
ATOM 882 N N . SER A 1 111 ? 31.614 -3.953 0.247 1.00 54.66 111 SER A N 1
ATOM 883 C CA . SER A 1 111 ? 31.550 -2.827 1.191 1.00 54.66 111 SER A CA 1
ATOM 884 C C . SER A 1 111 ? 32.141 -3.257 2.538 1.00 54.66 111 SER A C 1
ATOM 886 O O . SER A 1 111 ? 31.421 -3.757 3.399 1.00 54.66 111 SER A O 1
ATOM 888 N N . GLU A 1 112 ? 33.455 -3.079 2.725 1.00 53.78 112 GLU A N 1
ATOM 889 C CA . GLU A 1 112 ? 34.103 -3.211 4.039 1.00 53.78 112 GLU A CA 1
ATOM 890 C C . GLU A 1 112 ? 33.495 -2.195 5.020 1.00 53.78 112 GLU A C 1
ATOM 892 O O . GLU A 1 112 ? 33.778 -0.995 4.965 1.00 53.78 112 GLU A O 1
ATOM 897 N N . ILE A 1 113 ? 32.657 -2.667 5.945 1.00 60.12 113 ILE A N 1
ATOM 898 C CA . ILE A 1 113 ? 32.231 -1.871 7.097 1.00 60.12 113 ILE A CA 1
ATOM 899 C C . ILE A 1 113 ? 33.417 -1.804 8.063 1.00 60.12 113 ILE A C 1
ATOM 901 O O . ILE A 1 113 ? 33.714 -2.770 8.764 1.00 60.12 113 ILE A O 1
ATOM 905 N N . LYS A 1 114 ? 34.111 -0.663 8.103 1.00 60.81 114 LYS A N 1
ATOM 906 C CA . LYS A 1 114 ? 35.165 -0.405 9.092 1.00 60.81 114 LYS A CA 1
ATOM 907 C C . LYS A 1 114 ? 34.535 0.151 10.364 1.00 60.81 114 LYS A C 1
ATOM 909 O O . LYS A 1 114 ? 34.169 1.322 10.418 1.00 60.81 114 LYS A O 1
ATOM 914 N N . PHE A 1 115 ? 34.408 -0.690 11.384 1.00 71.31 115 PHE A N 1
ATOM 915 C CA . PHE A 1 115 ? 34.102 -0.235 12.736 1.00 71.31 115 PHE A CA 1
ATOM 916 C C . PHE A 1 115 ? 35.352 0.450 13.294 1.00 71.31 115 PHE A C 1
ATOM 918 O O . PHE A 1 115 ? 36.372 -0.197 13.506 1.00 71.31 115 PHE A O 1
ATOM 925 N N . THR A 1 116 ? 35.308 1.767 13.484 1.00 65.56 116 THR A N 1
ATOM 926 C CA . THR A 1 116 ? 36.350 2.467 14.242 1.00 65.56 116 THR A CA 1
ATOM 927 C C . THR A 1 116 ? 36.161 2.156 15.722 1.00 65.56 116 THR A C 1
ATOM 929 O O . THR A 1 116 ? 35.068 2.369 16.250 1.00 65.56 116 THR A O 1
ATOM 932 N N . GLU A 1 117 ? 37.205 1.637 16.367 1.00 67.38 117 GLU A N 1
ATOM 933 C CA . GLU A 1 117 ? 37.222 1.329 17.798 1.00 67.38 117 GLU A CA 1
ATOM 934 C C . GLU A 1 117 ? 36.847 2.565 18.629 1.00 67.38 117 GLU A C 1
ATOM 936 O O . GLU A 1 117 ? 37.303 3.682 18.369 1.00 67.38 117 GLU A O 1
ATOM 941 N N . VAL A 1 118 ? 35.978 2.361 19.622 1.00 67.69 118 VAL A N 1
ATOM 942 C CA . VAL A 1 118 ? 35.666 3.374 20.634 1.00 67.69 118 VAL A CA 1
ATOM 943 C C . VAL A 1 118 ? 36.928 3.559 21.486 1.00 67.69 118 VAL A C 1
ATOM 945 O O . VAL A 1 118 ? 37.428 2.559 21.996 1.00 67.69 118 VAL A O 1
ATOM 948 N N . PRO A 1 119 ? 37.462 4.785 21.649 1.00 68.56 119 PRO A N 1
ATOM 949 C CA . PRO A 1 119 ? 38.638 5.004 22.483 1.00 68.56 119 PRO A CA 1
ATOM 950 C C . PRO A 1 119 ? 38.362 4.577 23.926 1.00 68.56 119 PRO A C 1
ATOM 952 O O . PRO A 1 119 ? 37.312 4.925 24.476 1.00 68.56 119 PRO A O 1
ATOM 955 N N . ASP A 1 120 ? 39.308 3.863 24.537 1.00 71.44 120 ASP A N 1
ATOM 956 C CA . ASP A 1 120 ? 39.208 3.475 25.943 1.00 71.44 120 ASP A CA 1
ATOM 957 C C . ASP A 1 120 ? 39.053 4.714 26.842 1.00 71.44 120 ASP A C 1
ATOM 959 O O . ASP A 1 120 ? 39.729 5.732 26.632 1.00 71.44 120 ASP A O 1
ATOM 963 N N . PRO A 1 121 ? 38.175 4.657 27.861 1.00 74.31 121 PRO A N 1
ATOM 964 C CA . PRO A 1 121 ? 38.037 5.750 28.805 1.00 74.31 121 PRO A CA 1
ATOM 965 C C . PRO A 1 121 ? 39.359 5.966 29.562 1.00 74.31 121 PRO A C 1
ATOM 967 O O . PRO A 1 121 ? 40.047 4.998 29.901 1.00 74.31 121 PRO A O 1
ATOM 970 N N . PRO A 1 122 ? 39.729 7.225 29.861 1.00 74.19 122 PRO A N 1
ATOM 971 C CA . PRO A 1 122 ? 40.957 7.512 30.585 1.00 74.19 122 PRO A CA 1
ATOM 972 C C . PRO A 1 122 ? 40.916 6.861 31.973 1.00 74.19 122 PRO A C 1
ATOM 974 O O . PRO A 1 122 ? 39.937 6.993 32.710 1.00 74.19 122 PRO A O 1
ATOM 977 N N . GLY A 1 123 ? 41.992 6.145 32.311 1.00 72.12 123 GLY A N 1
ATOM 978 C CA . GLY A 1 123 ? 42.147 5.477 33.602 1.00 72.12 123 GLY A CA 1
ATOM 979 C C . GLY A 1 123 ? 42.126 6.457 34.786 1.00 72.12 123 GLY A C 1
ATOM 980 O O . GLY A 1 123 ? 42.399 7.648 34.612 1.00 72.12 123 GLY A O 1
ATOM 981 N N . PRO A 1 124 ? 41.796 5.976 35.997 1.00 64.88 124 PRO A N 1
ATOM 982 C CA . PRO A 1 124 ? 41.594 6.837 37.156 1.00 64.88 124 PRO A CA 1
ATOM 983 C C . PRO A 1 124 ? 42.892 7.550 37.587 1.00 64.88 124 PRO A C 1
ATOM 985 O O . PRO A 1 124 ? 43.981 6.986 37.439 1.00 64.88 124 PRO A O 1
ATOM 988 N N . PRO A 1 125 ? 42.794 8.780 38.129 1.00 70.06 125 PRO A N 1
ATOM 989 C CA . PRO A 1 125 ? 43.949 9.538 38.605 1.00 70.06 125 PRO A CA 1
ATOM 990 C C . PRO A 1 125 ? 44.613 8.866 39.821 1.00 70.06 125 PRO A C 1
ATOM 992 O O . PRO A 1 125 ? 43.935 8.227 40.626 1.00 70.06 125 PRO A O 1
ATOM 995 N N . LYS A 1 126 ? 45.943 9.011 39.920 1.00 57.31 126 LYS A N 1
ATOM 996 C CA . LYS A 1 126 ? 46.776 8.529 41.037 1.00 57.31 126 LYS A CA 1
ATOM 997 C C . LYS A 1 126 ? 46.575 9.338 42.312 1.00 57.31 126 LYS A C 1
ATOM 999 O O . LYS A 1 126 ? 46.406 10.571 42.190 1.00 57.31 126 LYS A O 1
#